Protein AF-A0A832IYQ5-F1 (afdb_monomer_lite)

Radius of gyration: 27.29 Å; chains: 1; bounding box: 58×23×83 Å

Secondary structure (DSSP, 8-state):
-HHHHHHHHHHHHHHHHHHHHHHHHHHHHHHHHHHHHHHHHHHHHHHHHHHHHTTT--HHHHTTHHHHHHHHHHHHHHHHHHHHHHHHHHHHHHHHHHHHHHHHHHHHHHHHHHHHHHHHHHHT-

Foldseek 3Di:
DLVVLVVQLVVLVVQLVVLVVVLVVLVVVLVVLVVVLVVLVVVVVVVVVVCVVVVNDDPCVVVCVVVVVVVVSVVVSVVSVVVSVVSVVVSVVSVVSSVVSVVSNVVSVVVSVVVVVVVVVVVVD

Sequence (125 aa):
MQKKLARLQNLTNMALDVSLMRLKYIQSQEQDLSNRIRQMEEARRDRTKALYETGFADDACRAGADNLWESWLQNRTRELNIRRAELRSLQDEVFEETQKAFSKNQAVEKLAAHTTEQERIRRQR

pLDDT: mean 93.43, std 5.68, range [59.72, 98.25]

Structure (mmCIF, N/CA/C/O backbone):
data_AF-A0A832IYQ5-F1
#
_entry.id   AF-A0A832IYQ5-F1
#
loop_
_atom_site.group_PDB
_atom_site.id
_atom_site.type_symbol
_atom_site.label_atom_id
_atom_site.label_alt_id
_atom_site.label_comp_id
_atom_site.label_asym_id
_atom_site.label_entity_id
_atom_site.label_seq_id
_atom_site.pdbx_PDB_ins_code
_atom_site.Cartn_x
_atom_site.Cartn_y
_atom_site.Cartn_z
_atom_site.occupancy
_atom_site.B_iso_or_equiv
_atom_site.auth_seq_id
_atom_site.auth_comp_id
_atom_site.auth_asym_id
_atom_site.auth_atom_id
_atom_site.pdbx_PDB_model_num
ATOM 1 N N . MET A 1 1 ? -28.837 -1.549 31.739 1.00 71.38 1 MET A N 1
ATOM 2 C CA . MET A 1 1 ? -27.562 -0.911 31.332 1.00 71.38 1 MET A CA 1
ATOM 3 C C . MET A 1 1 ? -26.770 -1.791 30.364 1.00 71.38 1 MET A C 1
ATOM 5 O O . MET A 1 1 ? -26.408 -1.303 29.302 1.00 71.38 1 MET A O 1
ATOM 9 N N . GLN A 1 2 ? -26.621 -3.092 30.645 1.00 79.44 2 GLN A N 1
ATOM 10 C CA . GLN A 1 2 ? -25.933 -4.071 29.782 1.00 79.44 2 GLN A CA 1
ATOM 11 C C . GLN A 1 2 ? -26.305 -4.034 28.295 1.00 79.44 2 GLN A C 1
ATOM 13 O O . GLN A 1 2 ? -25.416 -3.976 27.458 1.00 79.44 2 GLN A O 1
ATOM 18 N N . LYS A 1 3 ? -27.599 -3.982 27.937 1.00 84.94 3 LYS A N 1
ATOM 19 C CA . LYS A 1 3 ? -28.014 -3.915 26.519 1.00 84.94 3 LYS A CA 1
ATOM 20 C C . LYS A 1 3 ? -27.448 -2.694 25.776 1.00 84.94 3 LYS A C 1
ATOM 22 O O . LYS A 1 3 ? -27.170 -2.787 24.587 1.00 84.94 3 LYS A O 1
ATOM 27 N N . LYS A 1 4 ? -27.284 -1.550 26.456 1.00 89.12 4 LYS A N 1
ATOM 28 C CA . LYS A 1 4 ? -26.688 -0.340 25.861 1.00 89.12 4 LYS A CA 1
ATOM 29 C C . LYS A 1 4 ? -25.175 -0.502 25.691 1.00 89.12 4 LYS A C 1
ATOM 31 O O . LYS A 1 4 ? -24.647 -0.116 24.658 1.00 89.12 4 LYS A O 1
ATOM 36 N N . LEU A 1 5 ? -24.511 -1.117 26.669 1.00 89.88 5 LEU A N 1
ATOM 37 C CA . LEU A 1 5 ? -23.069 -1.362 26.646 1.00 89.88 5 LEU A CA 1
ATOM 38 C C . LEU A 1 5 ? -22.672 -2.401 25.588 1.00 89.88 5 LEU A C 1
ATOM 40 O O . LEU A 1 5 ? -21.751 -2.156 24.823 1.00 89.88 5 LEU A O 1
ATOM 44 N N . ALA A 1 6 ? -23.438 -3.488 25.457 1.00 89.75 6 ALA A N 1
ATOM 45 C CA . ALA A 1 6 ? -23.247 -4.486 24.403 1.00 89.75 6 ALA A CA 1
ATOM 46 C C . ALA A 1 6 ? -23.419 -3.886 22.996 1.00 89.75 6 ALA A C 1
ATOM 48 O O . ALA A 1 6 ? -22.634 -4.160 22.094 1.00 89.75 6 ALA A O 1
ATOM 49 N N . ARG A 1 7 ? -24.416 -3.007 22.803 1.00 92.56 7 ARG A N 1
ATOM 50 C CA . ARG A 1 7 ? -24.579 -2.270 21.537 1.00 92.56 7 ARG A CA 1
ATOM 51 C C . ARG A 1 7 ? -23.397 -1.349 21.252 1.00 92.56 7 ARG A C 1
ATOM 53 O O . ARG A 1 7 ? -22.951 -1.289 20.112 1.00 92.56 7 ARG A O 1
ATOM 60 N N . LEU A 1 8 ? -22.903 -0.644 22.270 1.00 93.56 8 LEU A N 1
ATOM 61 C CA . LEU A 1 8 ? -21.748 0.236 22.130 1.00 93.56 8 LEU A CA 1
ATOM 62 C C . LEU A 1 8 ? -20.485 -0.554 21.768 1.00 93.56 8 LEU A C 1
ATOM 64 O O . LEU A 1 8 ? -19.765 -0.136 20.873 1.00 93.56 8 LEU A O 1
ATOM 68 N N . GLN A 1 9 ? -20.271 -1.713 22.393 1.00 93.19 9 GLN A N 1
ATOM 69 C CA . GLN A 1 9 ? -19.149 -2.605 22.097 1.00 93.19 9 GLN A CA 1
ATOM 70 C C . GLN A 1 9 ? -19.203 -3.122 20.657 1.00 93.19 9 GLN A C 1
ATOM 72 O O . GLN A 1 9 ? -18.211 -3.054 19.938 1.00 93.19 9 GLN A O 1
ATOM 77 N N . ASN A 1 10 ? -20.380 -3.552 20.196 1.00 94.50 10 ASN A N 1
ATOM 78 C CA . ASN A 1 10 ? -20.567 -3.963 18.806 1.00 94.50 10 ASN A CA 1
ATOM 79 C C . ASN A 1 10 ? -20.261 -2.818 17.830 1.00 94.50 10 ASN A C 1
ATOM 81 O O . ASN A 1 10 ? -19.593 -3.035 16.824 1.00 94.50 10 ASN A O 1
ATOM 85 N N . LEU A 1 11 ? -20.712 -1.597 18.137 1.00 95.88 11 LEU A N 1
ATOM 86 C CA . LEU A 1 11 ? -20.445 -0.424 17.305 1.00 95.88 11 LEU A CA 1
ATOM 87 C C . LEU A 1 11 ? -18.943 -0.105 17.246 1.00 95.88 11 LEU A C 1
ATOM 89 O O . LEU A 1 11 ? -18.411 0.142 16.167 1.00 95.88 11 LEU A O 1
ATOM 93 N N . THR A 1 12 ? -18.250 -0.115 18.388 1.00 95.44 12 THR A N 1
ATOM 94 C CA . THR A 1 12 ? -16.810 0.167 18.425 1.00 95.44 12 THR A CA 1
ATOM 95 C C . THR A 1 12 ? -15.974 -0.947 17.809 1.00 95.44 12 THR A C 1
ATOM 97 O O . THR A 1 12 ? -14.905 -0.652 17.283 1.00 95.44 12 THR A O 1
ATOM 100 N N . ASN A 1 13 ? -16.431 -2.202 17.855 1.00 96.12 13 ASN A N 1
ATOM 101 C CA . ASN A 1 13 ? -15.799 -3.316 17.142 1.00 96.12 13 ASN A CA 1
ATOM 102 C C . ASN A 1 13 ? -15.910 -3.101 15.632 1.00 96.12 13 ASN A C 1
ATOM 104 O O . ASN A 1 13 ? -14.892 -3.027 14.958 1.00 96.12 13 ASN A O 1
ATOM 108 N N . MET A 1 14 ? -17.125 -2.874 15.118 1.00 96.56 14 MET A N 1
ATOM 109 C CA . MET A 1 14 ? -17.329 -2.628 13.686 1.00 96.56 14 MET A CA 1
ATOM 110 C C . MET A 1 14 ? -16.538 -1.413 13.189 1.00 96.56 14 MET A C 1
ATOM 112 O O . MET A 1 14 ? -15.948 -1.459 12.115 1.00 96.56 14 MET A O 1
ATOM 116 N N . ALA A 1 15 ? -16.497 -0.327 13.966 1.00 95.31 15 ALA A N 1
ATOM 117 C CA . ALA A 1 15 ? -15.729 0.861 13.604 1.00 95.31 15 ALA A CA 1
ATOM 118 C C . ALA A 1 15 ? -14.216 0.583 13.516 1.00 95.31 15 ALA A C 1
ATOM 120 O O . ALA A 1 15 ? -13.545 1.133 12.643 1.00 95.31 15 ALA A O 1
ATOM 121 N N . LEU A 1 16 ? -13.686 -0.262 14.406 1.00 97.00 16 LEU A N 1
ATOM 122 C CA . LEU A 1 16 ? -12.292 -0.702 14.366 1.00 97.00 16 LEU A CA 1
ATOM 123 C C . LEU A 1 16 ? -12.031 -1.644 13.182 1.00 97.00 16 LEU A C 1
ATOM 125 O O . LEU A 1 16 ? -11.043 -1.478 12.476 1.00 97.00 16 LEU A O 1
ATOM 129 N N . ASP A 1 17 ? -12.929 -2.590 12.921 1.00 97.94 17 ASP A N 1
ATOM 130 C CA . ASP A 1 17 ? -12.793 -3.519 11.797 1.00 97.94 17 ASP A CA 1
ATOM 131 C C . ASP A 1 17 ? -12.771 -2.774 10.458 1.00 97.94 17 ASP A C 1
ATOM 133 O O . ASP A 1 17 ? -11.917 -3.032 9.611 1.00 97.94 17 ASP A O 1
ATOM 137 N N . VAL A 1 18 ? -13.664 -1.795 10.281 1.00 97.44 18 VAL A N 1
ATOM 138 C CA . VAL A 1 18 ? -13.727 -0.966 9.070 1.00 97.44 18 VAL A CA 1
ATOM 139 C C . VAL A 1 18 ? -12.439 -0.165 8.868 1.00 97.44 18 VAL A C 1
ATOM 141 O O . VAL A 1 18 ? -11.918 -0.126 7.750 1.00 97.44 18 VAL A O 1
ATOM 144 N N . SER A 1 19 ? -11.893 0.454 9.920 1.00 95.75 19 SER A N 1
ATOM 145 C CA . SER A 1 19 ? -10.651 1.231 9.802 1.00 95.75 19 SER A CA 1
ATOM 146 C C . SER A 1 19 ? -9.442 0.339 9.503 1.00 95.75 19 SER A C 1
ATOM 148 O O . SER A 1 19 ? -8.656 0.655 8.609 1.00 95.75 19 SER A O 1
ATOM 150 N N . LEU A 1 20 ? -9.355 -0.839 10.131 1.00 97.56 20 LEU A N 1
ATOM 151 C CA . LEU A 1 20 ? -8.326 -1.841 9.834 1.00 97.56 20 LEU A CA 1
ATOM 152 C C . LEU A 1 20 ? -8.421 -2.378 8.400 1.00 97.56 20 LEU A C 1
ATOM 154 O O . LEU A 1 20 ? -7.393 -2.555 7.744 1.00 97.56 20 LEU A O 1
ATOM 158 N N . MET A 1 21 ? -9.631 -2.632 7.889 1.00 97.81 21 MET A N 1
ATOM 159 C CA . MET A 1 21 ? -9.833 -3.040 6.494 1.00 97.81 21 MET A CA 1
ATOM 160 C C . MET A 1 21 ? -9.373 -1.951 5.525 1.00 97.81 21 MET A C 1
ATOM 162 O O . MET A 1 21 ? -8.661 -2.248 4.565 1.00 97.81 21 MET A O 1
ATOM 166 N N . ARG A 1 22 ? -9.728 -0.689 5.795 1.00 97.25 22 ARG A N 1
ATOM 167 C CA . ARG A 1 22 ? -9.297 0.460 4.988 1.00 97.25 22 ARG A CA 1
ATOM 168 C C . ARG A 1 22 ? -7.774 0.596 4.981 1.00 97.25 22 ARG A C 1
ATOM 170 O O . ARG A 1 22 ? -7.190 0.760 3.912 1.00 97.25 22 ARG A O 1
ATOM 177 N N . LEU A 1 23 ? -7.132 0.462 6.143 1.00 96.50 23 LEU A N 1
ATOM 178 C CA . LEU A 1 23 ? -5.676 0.517 6.270 1.00 96.50 23 LEU A CA 1
ATOM 179 C C . LEU A 1 23 ? -4.996 -0.591 5.454 1.00 96.50 23 LEU A C 1
ATOM 181 O O . LEU A 1 23 ? -4.099 -0.309 4.661 1.00 96.50 23 LEU A O 1
ATOM 185 N N . LYS A 1 24 ? -5.464 -1.840 5.588 1.00 97.31 24 LYS A N 1
ATOM 186 C CA . LYS A 1 24 ? -4.947 -2.978 4.809 1.00 97.31 24 LYS A CA 1
ATOM 187 C C . LYS A 1 24 ? -5.125 -2.780 3.308 1.00 97.31 24 LYS A C 1
ATOM 189 O O . LYS A 1 24 ? -4.225 -3.103 2.536 1.00 97.31 24 LYS A O 1
ATOM 194 N N . TYR A 1 25 ? -6.271 -2.246 2.891 1.00 97.56 25 TYR A N 1
ATOM 195 C CA . TYR A 1 25 ? -6.523 -1.942 1.489 1.00 97.56 25 TYR A CA 1
ATOM 196 C C . TYR A 1 25 ? -5.499 -0.934 0.952 1.00 97.56 25 TYR A C 1
ATOM 198 O O . TYR A 1 25 ? -4.845 -1.213 -0.049 1.00 97.56 25 TYR A O 1
ATOM 206 N N . ILE A 1 26 ? -5.277 0.183 1.650 1.00 97.31 26 ILE A N 1
ATOM 207 C CA . ILE A 1 26 ? -4.290 1.199 1.244 1.00 97.31 26 ILE A CA 1
ATOM 208 C C . ILE A 1 26 ? -2.875 0.609 1.183 1.00 97.31 26 ILE A C 1
ATOM 210 O O . ILE A 1 26 ? -2.173 0.813 0.195 1.00 97.31 26 ILE A O 1
ATOM 214 N N . GLN A 1 27 ? -2.483 -0.183 2.184 1.00 96.69 27 GLN A N 1
ATOM 215 C CA . GLN A 1 27 ? -1.184 -0.865 2.204 1.00 96.69 27 GLN A CA 1
ATOM 216 C C . GLN A 1 27 ? -1.004 -1.808 1.010 1.00 96.69 27 GLN A C 1
ATOM 218 O O . GLN A 1 27 ? 0.068 -1.840 0.411 1.00 96.69 27 GLN A O 1
ATOM 223 N N . SER A 1 28 ? -2.053 -2.541 0.622 1.00 98.00 28 SER A N 1
ATOM 224 C CA . SER A 1 28 ? -1.998 -3.402 -0.566 1.00 98.00 28 SER A CA 1
ATOM 225 C C . SER A 1 28 ? -1.758 -2.598 -1.849 1.00 98.00 28 SER A C 1
ATOM 227 O O . SER A 1 28 ? -0.932 -2.983 -2.673 1.00 98.00 28 SER A O 1
ATOM 229 N N . GLN A 1 29 ? -2.406 -1.435 -1.985 1.00 98.06 29 GLN A N 1
ATOM 230 C CA . GLN A 1 29 ? -2.230 -0.560 -3.144 1.00 98.06 29 GLN A CA 1
ATOM 231 C C . GLN A 1 29 ? -0.821 0.059 -3.184 1.00 98.06 29 GLN A C 1
ATOM 233 O O . GLN A 1 29 ? -0.223 0.149 -4.256 1.00 98.06 29 GLN A O 1
ATOM 238 N N . GLU A 1 30 ? -0.262 0.457 -2.033 1.00 97.81 30 GLU A N 1
ATOM 239 C CA . GLU A 1 30 ? 1.115 0.975 -1.944 1.00 97.81 30 GLU A CA 1
ATOM 240 C C . GLU A 1 30 ? 2.127 -0.090 -2.370 1.00 97.81 30 GLU A C 1
ATOM 242 O O . GLU A 1 30 ? 3.010 0.187 -3.191 1.00 97.81 30 GLU A O 1
ATOM 247 N N . GLN A 1 31 ? 1.940 -1.323 -1.889 1.00 97.38 31 GLN A N 1
ATOM 248 C CA . GLN A 1 31 ? 2.804 -2.448 -2.218 1.00 97.38 31 GLN A CA 1
ATOM 249 C C . GLN A 1 31 ? 2.747 -2.791 -3.712 1.00 97.38 31 GLN A C 1
ATOM 251 O O . GLN A 1 31 ? 3.788 -3.049 -4.320 1.00 97.38 31 GLN A O 1
ATOM 256 N N . ASP A 1 32 ? 1.566 -2.743 -4.329 1.00 98.00 32 ASP A N 1
ATOM 257 C CA . ASP A 1 32 ? 1.410 -2.956 -5.770 1.00 98.00 32 ASP A CA 1
ATOM 258 C C . ASP A 1 32 ? 2.160 -1.899 -6.593 1.00 98.00 32 ASP A C 1
ATOM 260 O O . ASP A 1 32 ? 2.841 -2.237 -7.567 1.00 98.00 32 ASP A O 1
ATOM 264 N N . LEU A 1 33 ? 2.094 -0.621 -6.202 1.00 97.62 33 LEU A N 1
ATOM 265 C CA . LEU A 1 33 ? 2.869 0.438 -6.860 1.00 97.62 33 LEU A CA 1
ATOM 266 C C . LEU A 1 33 ? 4.375 0.247 -6.658 1.00 97.62 33 LEU A C 1
ATOM 268 O O . LEU A 1 33 ? 5.139 0.392 -7.613 1.00 97.62 33 LEU A O 1
ATOM 272 N N . SER A 1 34 ? 4.795 -0.116 -5.446 1.00 97.50 34 SER A N 1
ATOM 273 C CA . SER A 1 34 ? 6.191 -0.418 -5.116 1.00 97.50 34 SER A CA 1
ATOM 274 C C . SER A 1 34 ? 6.740 -1.552 -5.992 1.00 97.50 34 SER A C 1
ATOM 276 O O . SER A 1 34 ? 7.812 -1.427 -6.586 1.00 97.50 34 SER A O 1
ATOM 278 N N . ASN A 1 35 ? 5.961 -2.623 -6.170 1.00 98.00 35 ASN A N 1
ATOM 279 C CA . ASN A 1 35 ? 6.318 -3.745 -7.036 1.00 98.00 35 ASN A CA 1
ATOM 280 C C . ASN A 1 35 ? 6.464 -3.315 -8.504 1.00 98.00 35 ASN A C 1
ATOM 282 O O . ASN A 1 35 ? 7.421 -3.717 -9.163 1.00 98.00 35 ASN A O 1
ATOM 286 N N . ARG A 1 36 ? 5.556 -2.473 -9.014 1.00 97.69 36 ARG A N 1
ATOM 287 C CA . ARG A 1 36 ? 5.625 -1.955 -10.393 1.00 97.69 36 ARG A CA 1
ATOM 288 C C . ARG A 1 36 ? 6.848 -1.070 -10.625 1.00 97.69 36 ARG A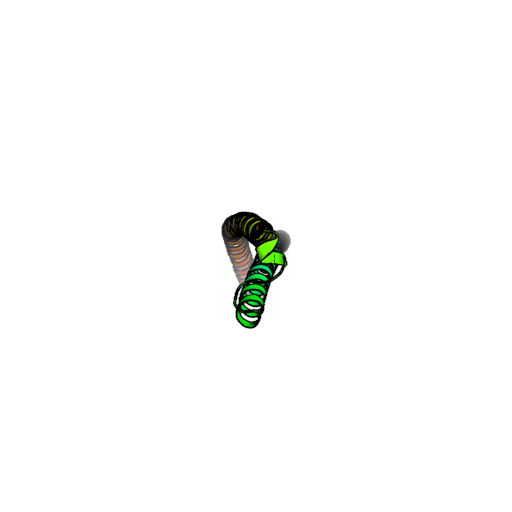 C 1
ATOM 290 O O . ARG A 1 36 ? 7.481 -1.186 -11.669 1.00 97.69 36 ARG A O 1
ATOM 297 N N . ILE A 1 37 ? 7.193 -0.212 -9.663 1.00 97.38 37 ILE A N 1
ATOM 298 C CA 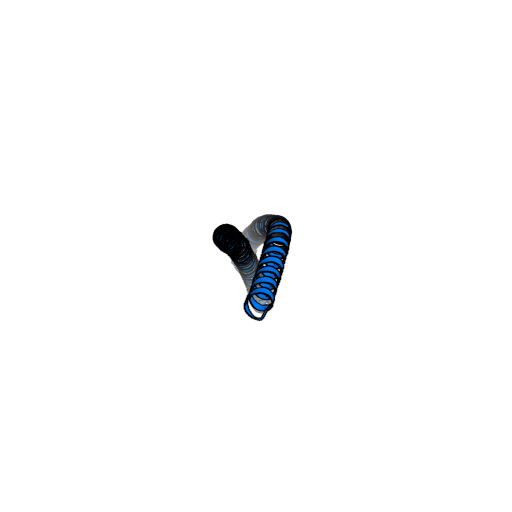. ILE A 1 37 ? 8.414 0.606 -9.723 1.00 97.38 37 ILE A CA 1
ATOM 299 C C . ILE A 1 37 ? 9.643 -0.306 -9.776 1.00 97.38 37 ILE A C 1
ATOM 301 O O . ILE A 1 37 ? 10.489 -0.143 -10.652 1.00 97.38 37 ILE A O 1
ATOM 305 N N . ARG A 1 38 ? 9.701 -1.322 -8.907 1.00 97.44 38 ARG A N 1
ATOM 306 C CA . ARG A 1 38 ? 10.810 -2.282 -8.892 1.00 97.44 38 ARG A CA 1
ATOM 307 C C . ARG A 1 38 ? 10.961 -3.012 -10.229 1.00 97.44 38 ARG A C 1
ATOM 309 O O . ARG A 1 38 ? 12.073 -3.114 -10.731 1.00 97.44 38 ARG A O 1
ATOM 316 N N . GLN A 1 39 ? 9.858 -3.458 -10.833 1.00 96.94 39 GLN A N 1
ATOM 317 C CA . GLN A 1 39 ? 9.869 -4.098 -12.156 1.00 96.94 39 GLN A CA 1
ATOM 318 C C . GLN A 1 39 ? 10.418 -3.170 -13.251 1.00 96.94 39 GLN A C 1
ATOM 320 O O . GLN A 1 39 ? 11.145 -3.617 -14.134 1.00 96.94 39 GLN A O 1
ATOM 325 N N . MET A 1 40 ? 10.109 -1.871 -13.195 1.00 95.88 40 MET A N 1
ATOM 326 C CA . MET A 1 40 ? 10.657 -0.886 -14.136 1.00 95.88 40 MET A CA 1
ATOM 327 C C . MET A 1 40 ? 12.167 -0.696 -13.950 1.00 95.88 40 MET A C 1
ATOM 329 O O . MET A 1 40 ? 12.910 -0.634 -14.928 1.00 95.88 40 MET A O 1
ATOM 333 N N . GLU A 1 41 ? 12.641 -0.654 -12.706 1.00 96.06 41 GLU A N 1
ATOM 334 C CA . GLU A 1 41 ? 14.073 -0.588 -12.398 1.00 96.06 41 GLU A CA 1
ATOM 335 C C . GLU A 1 41 ? 14.825 -1.869 -12.780 1.00 96.06 41 GLU A C 1
ATOM 337 O O . GLU A 1 41 ? 15.998 -1.810 -13.148 1.00 96.06 41 GLU A O 1
ATOM 342 N N . GLU A 1 42 ? 14.181 -3.030 -12.665 1.00 97.06 42 GLU A N 1
ATOM 343 C CA . GLU A 1 42 ? 14.703 -4.315 -13.142 1.00 97.06 42 GLU A 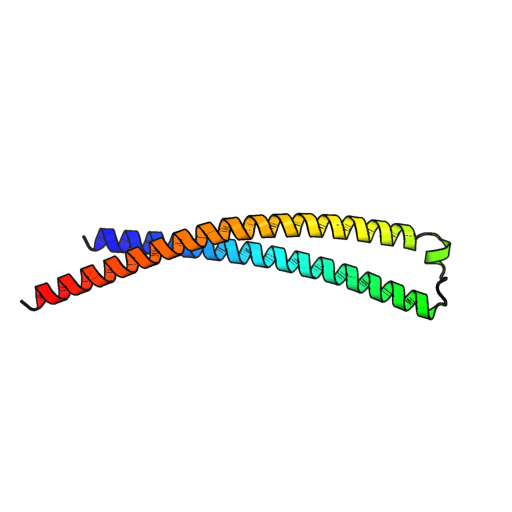CA 1
ATOM 344 C C . GLU A 1 42 ? 14.835 -4.298 -14.669 1.00 97.06 42 GLU A C 1
ATOM 346 O O . GLU A 1 42 ? 15.938 -4.493 -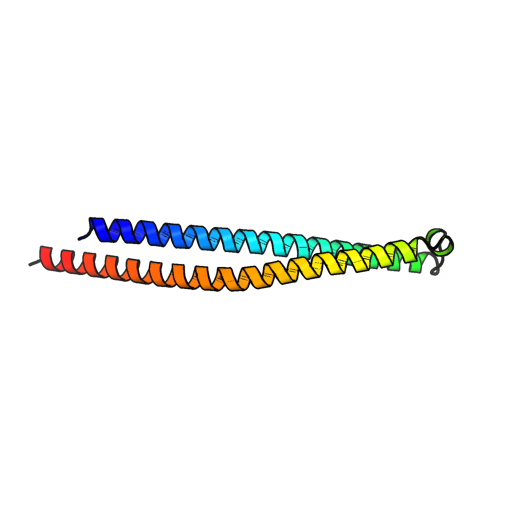15.171 1.00 97.06 42 GLU A O 1
ATOM 351 N N . ALA A 1 43 ? 13.786 -3.906 -15.400 1.00 95.19 43 ALA A N 1
ATOM 352 C CA . ALA A 1 43 ? 13.841 -3.771 -16.858 1.00 95.19 43 ALA A CA 1
ATOM 353 C C . ALA A 1 43 ? 14.956 -2.813 -17.321 1.00 95.19 43 ALA A C 1
ATOM 355 O O . ALA A 1 43 ? 15.655 -3.082 -18.299 1.00 95.19 43 ALA A O 1
ATOM 356 N N . ARG A 1 44 ? 15.180 -1.714 -16.587 1.00 95.50 44 ARG A N 1
ATOM 357 C CA . ARG A 1 44 ? 16.298 -0.786 -16.829 1.00 95.50 44 ARG A CA 1
ATOM 358 C C . ARG A 1 44 ? 17.665 -1.442 -16.664 1.00 95.50 44 ARG A C 1
ATOM 360 O O . ARG A 1 44 ? 18.566 -1.228 -17.481 1.00 95.50 44 ARG A O 1
ATOM 367 N N . ARG A 1 45 ? 17.832 -2.220 -15.595 1.00 95.69 45 ARG A N 1
ATOM 368 C CA . ARG A 1 45 ? 19.074 -2.945 -15.304 1.00 95.69 45 ARG A CA 1
ATOM 369 C C . ARG A 1 45 ? 19.337 -4.017 -16.354 1.00 95.69 45 ARG A C 1
ATOM 371 O O . ARG A 1 45 ? 20.453 -4.088 -16.862 1.00 95.69 45 ARG A O 1
ATOM 378 N N . ASP A 1 46 ? 18.309 -4.766 -16.733 1.00 95.44 46 ASP A N 1
ATOM 379 C CA . ASP A 1 46 ? 18.395 -5.795 -17.768 1.00 95.44 46 ASP A CA 1
ATOM 380 C C . ASP A 1 46 ? 18.779 -5.189 -19.118 1.00 95.44 46 ASP A C 1
ATOM 382 O O . ASP A 1 46 ? 19.679 -5.695 -19.790 1.00 95.44 46 ASP A O 1
ATOM 386 N N . ARG A 1 47 ? 18.187 -4.042 -19.481 1.00 93.81 47 ARG A N 1
ATOM 387 C CA . ARG A 1 47 ? 18.566 -3.325 -20.702 1.00 93.81 47 ARG A CA 1
ATOM 388 C C . ARG A 1 47 ? 20.019 -2.863 -20.673 1.00 93.81 47 ARG A C 1
ATOM 390 O O . ARG A 1 47 ? 20.746 -3.082 -21.637 1.00 93.81 47 ARG A O 1
ATOM 397 N N . THR A 1 48 ? 20.455 -2.267 -19.565 1.00 92.56 48 THR A N 1
ATOM 398 C CA . THR A 1 48 ? 21.853 -1.837 -19.385 1.00 92.56 48 THR A CA 1
ATOM 399 C C . THR A 1 48 ? 22.823 -3.008 -19.540 1.00 92.56 48 THR A C 1
ATOM 401 O O . THR A 1 48 ? 23.862 -2.875 -20.186 1.00 92.56 48 THR A O 1
ATOM 404 N N . LYS A 1 49 ? 22.478 -4.171 -18.977 1.00 94.44 49 LYS A N 1
ATOM 405 C CA . LYS A 1 49 ? 23.285 -5.386 -19.094 1.00 94.44 49 LYS A CA 1
ATOM 406 C C . LYS A 1 49 ? 23.354 -5.884 -20.5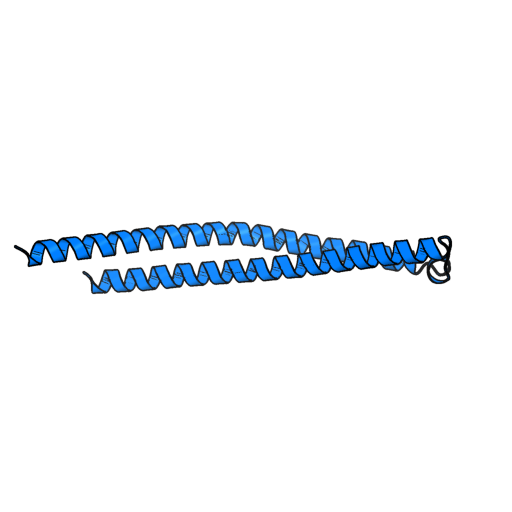41 1.00 94.44 49 LYS A C 1
ATOM 408 O O . LYS A 1 49 ? 24.448 -6.154 -21.024 1.00 94.44 49 LYS A O 1
ATOM 413 N N . ALA A 1 50 ? 22.220 -5.941 -21.238 1.00 92.44 50 ALA A N 1
ATOM 414 C CA . ALA A 1 50 ? 22.179 -6.340 -22.644 1.00 92.44 50 ALA A CA 1
ATOM 415 C C . ALA A 1 50 ? 23.034 -5.413 -23.526 1.00 92.44 50 ALA A C 1
ATOM 417 O O . ALA A 1 50 ? 23.780 -5.883 -24.380 1.00 92.44 50 ALA A O 1
ATOM 418 N N . LEU A 1 51 ? 22.996 -4.100 -23.273 1.00 91.25 51 LEU A N 1
ATOM 419 C CA . LEU A 1 51 ? 23.840 -3.139 -23.983 1.00 91.25 51 LEU A CA 1
ATOM 420 C C . LEU A 1 51 ? 25.329 -3.352 -23.725 1.00 91.25 51 LEU A C 1
ATOM 422 O O . LEU A 1 51 ? 26.131 -3.224 -24.647 1.00 91.25 51 LEU A O 1
ATOM 426 N N . TYR A 1 52 ? 25.711 -3.679 -22.490 1.00 91.69 52 TYR A N 1
ATOM 427 C CA . TYR A 1 52 ? 27.101 -3.987 -22.156 1.00 91.69 52 TYR A CA 1
ATOM 428 C C . TYR A 1 52 ? 27.625 -5.172 -22.982 1.00 91.69 52 TYR A C 1
ATOM 430 O O . TYR A 1 52 ? 28.723 -5.109 -23.532 1.00 91.69 52 TYR A O 1
ATOM 438 N N . GLU A 1 53 ? 26.812 -6.221 -23.129 1.00 91.00 53 GLU A N 1
ATOM 439 C CA . GLU A 1 53 ? 27.142 -7.421 -23.909 1.00 91.00 53 GLU A CA 1
ATOM 440 C C . GLU A 1 53 ? 27.307 -7.124 -25.412 1.00 91.00 53 GLU A C 1
ATOM 442 O O . GLU A 1 53 ? 28.109 -7.774 -26.082 1.00 91.00 53 GLU A O 1
ATOM 447 N N . THR A 1 54 ? 26.625 -6.102 -25.939 1.00 89.19 54 THR A N 1
ATOM 448 C CA . THR A 1 54 ? 26.728 -5.666 -27.344 1.00 89.19 54 THR A CA 1
ATOM 449 C C . THR A 1 54 ? 27.729 -4.525 -27.573 1.00 89.19 54 THR A C 1
ATOM 451 O O . THR A 1 54 ? 27.720 -3.908 -28.636 1.00 89.19 54 THR A O 1
ATOM 454 N N . GLY A 1 55 ? 28.569 -4.179 -26.591 1.00 88.44 55 GLY A N 1
ATOM 455 C CA . GLY A 1 55 ? 29.531 -3.075 -26.724 1.00 88.44 55 GLY A CA 1
ATOM 456 C C . GLY A 1 55 ? 28.886 -1.683 -26.767 1.00 88.44 55 GLY A C 1
ATOM 457 O O . GLY A 1 55 ? 29.401 -0.783 -27.426 1.00 88.44 55 GLY A O 1
ATOM 458 N N . PHE A 1 56 ? 27.761 -1.506 -26.069 1.00 82.38 56 PHE A N 1
ATOM 459 C CA . PHE A 1 56 ? 27.000 -0.259 -25.903 1.00 82.38 56 PHE A CA 1
ATOM 460 C C . PHE A 1 56 ? 26.368 0.334 -27.170 1.00 82.38 56 PHE A C 1
ATOM 462 O O . PHE A 1 56 ? 25.930 1.484 -27.153 1.00 82.38 56 PHE A O 1
ATOM 469 N N . ALA A 1 57 ? 26.296 -0.421 -28.266 1.00 82.81 57 ALA A N 1
ATOM 470 C CA . ALA A 1 57 ? 25.695 0.064 -29.502 1.00 82.81 57 ALA A CA 1
ATOM 471 C C . ALA A 1 57 ? 24.986 -1.058 -30.265 1.00 82.81 57 ALA A C 1
ATOM 473 O O . ALA A 1 57 ? 25.601 -1.758 -31.069 1.00 82.81 57 ALA A O 1
ATOM 474 N N . ASP A 1 58 ? 23.676 -1.174 -30.056 1.00 88.88 58 ASP A N 1
ATOM 475 C CA . ASP A 1 58 ? 22.795 -2.001 -30.878 1.00 88.88 58 ASP A CA 1
ATOM 476 C C . ASP A 1 58 ? 21.910 -1.150 -31.809 1.00 88.88 58 ASP A C 1
ATOM 478 O O . ASP A 1 58 ? 21.986 0.085 -31.842 1.00 88.88 58 ASP A O 1
ATOM 482 N N . ASP A 1 59 ? 21.079 -1.817 -32.607 1.00 87.31 59 ASP A N 1
ATOM 483 C CA . ASP A 1 59 ? 20.220 -1.149 -33.585 1.00 87.31 59 ASP A CA 1
ATOM 484 C C . ASP A 1 59 ? 19.159 -0.253 -32.928 1.00 87.31 59 ASP A C 1
ATOM 486 O O . ASP A 1 59 ? 18.796 0.780 -33.493 1.00 87.31 59 ASP A O 1
ATOM 490 N N . ALA A 1 60 ? 18.713 -0.576 -31.710 1.00 85.75 60 ALA A N 1
ATOM 491 C CA . ALA A 1 60 ? 17.767 0.249 -30.962 1.00 85.75 60 ALA A CA 1
ATOM 492 C C . ALA A 1 60 ? 18.412 1.555 -30.464 1.00 85.75 60 ALA A C 1
ATOM 494 O O . ALA A 1 60 ? 17.791 2.620 -30.561 1.00 85.75 60 ALA A O 1
ATOM 495 N N . CYS A 1 61 ? 19.676 1.514 -30.022 1.00 87.00 61 CYS A N 1
ATOM 496 C CA . CYS A 1 61 ? 20.454 2.720 -29.730 1.00 87.00 61 CYS A CA 1
ATOM 497 C C . CYS A 1 61 ? 20.638 3.589 -30.977 1.00 87.00 61 CYS A C 1
ATOM 499 O O . CYS A 1 61 ? 20.421 4.800 -30.922 1.00 87.00 61 CYS A O 1
ATOM 501 N N . ARG A 1 62 ? 20.998 2.982 -32.116 1.00 86.00 62 ARG A N 1
ATOM 502 C CA . ARG A 1 62 ? 21.205 3.708 -33.384 1.00 86.00 62 ARG A CA 1
ATOM 503 C C . ARG A 1 62 ? 19.920 4.338 -33.913 1.00 86.00 62 ARG A C 1
ATOM 505 O O . ARG A 1 62 ? 19.964 5.432 -34.467 1.00 86.00 62 ARG A O 1
ATOM 512 N N . ALA A 1 63 ? 18.783 3.679 -33.703 1.00 90.38 63 ALA A N 1
ATOM 513 C CA . ALA A 1 63 ? 17.465 4.193 -34.057 1.00 90.38 63 ALA A CA 1
ATOM 514 C C . ALA A 1 63 ? 16.928 5.253 -33.071 1.00 90.38 63 ALA A C 1
ATOM 516 O O . ALA A 1 63 ? 15.853 5.804 -33.299 1.00 90.38 63 ALA A O 1
ATOM 517 N N . GLY A 1 64 ? 17.630 5.531 -31.963 1.00 90.44 64 GLY A N 1
ATOM 518 C CA . GLY A 1 64 ? 17.180 6.461 -30.920 1.00 90.44 64 GLY A CA 1
ATOM 519 C C . GLY A 1 64 ? 16.019 5.942 -30.059 1.00 90.44 64 GLY A C 1
ATOM 520 O O . GLY A 1 64 ? 15.502 6.683 -29.220 1.00 90.44 64 GLY A O 1
ATOM 521 N N . ALA A 1 65 ? 15.621 4.678 -30.231 1.00 91.50 65 ALA A N 1
ATOM 522 C CA . ALA A 1 65 ? 14.514 4.060 -29.505 1.00 91.50 65 ALA A CA 1
ATOM 523 C C . ALA A 1 65 ? 14.796 3.964 -27.997 1.00 91.50 65 ALA A C 1
ATOM 525 O O . ALA A 1 65 ? 13.894 4.186 -27.190 1.00 91.50 65 ALA A O 1
ATOM 526 N N . ASP A 1 66 ? 16.052 3.728 -27.612 1.00 91.75 66 ASP A N 1
ATOM 527 C CA . ASP A 1 66 ? 16.464 3.657 -26.205 1.00 91.75 66 ASP A CA 1
ATOM 528 C C . ASP A 1 66 ? 16.252 4.971 -25.452 1.00 91.75 66 ASP A C 1
ATOM 530 O O . ASP A 1 66 ? 15.791 4.962 -24.313 1.00 91.75 66 ASP A O 1
ATOM 534 N N . ASN A 1 67 ? 16.509 6.112 -26.097 1.00 90.56 67 ASN A N 1
ATOM 535 C CA . ASN A 1 67 ? 16.290 7.420 -25.478 1.00 90.56 67 ASN A CA 1
ATOM 536 C C . ASN A 1 67 ? 14.799 7.673 -25.221 1.00 90.56 67 ASN A C 1
ATOM 538 O O . ASN A 1 67 ? 14.422 8.193 -24.168 1.00 90.56 67 ASN A O 1
ATOM 542 N N . LEU A 1 68 ? 13.942 7.286 -26.172 1.00 95.00 68 LEU A N 1
ATOM 543 C CA . LEU A 1 68 ? 12.489 7.390 -26.023 1.00 95.00 68 LEU A CA 1
ATOM 544 C C . LEU A 1 68 ? 11.977 6.456 -24.923 1.00 95.00 68 LEU A C 1
ATOM 546 O O . LEU A 1 68 ? 11.157 6.866 -24.100 1.00 95.00 68 LEU A O 1
ATOM 550 N N . TRP A 1 69 ? 12.485 5.225 -24.883 1.00 94.88 69 TRP A N 1
ATOM 551 C CA . TRP A 1 69 ? 12.134 4.244 -23.864 1.00 94.88 69 TRP A CA 1
ATOM 552 C C . TRP A 1 69 ? 12.563 4.684 -22.460 1.00 94.88 69 TRP A C 1
ATOM 554 O O . TRP A 1 69 ? 11.750 4.645 -21.539 1.00 94.88 69 TRP A O 1
ATOM 564 N N . GLU A 1 70 ? 13.790 5.180 -22.291 1.00 93.81 70 GLU A N 1
ATOM 565 C CA . GLU A 1 70 ? 14.289 5.693 -21.011 1.00 93.81 70 GLU A CA 1
ATOM 566 C C . GLU A 1 70 ? 13.480 6.917 -20.548 1.00 93.81 70 GLU A C 1
ATOM 568 O O . GLU A 1 70 ? 13.089 6.997 -19.383 1.00 93.81 70 GLU A O 1
ATOM 573 N N . SER A 1 71 ? 13.146 7.842 -21.456 1.00 95.75 71 SER A N 1
ATOM 574 C CA . SER A 1 71 ? 12.282 8.987 -21.135 1.00 95.75 71 SER A CA 1
ATOM 575 C C . SER A 1 71 ? 10.884 8.544 -20.687 1.00 95.75 71 SER A C 1
ATOM 577 O O . SER A 1 71 ? 10.363 9.025 -19.674 1.00 95.75 71 SER A O 1
ATOM 579 N N . TRP A 1 72 ? 10.287 7.583 -21.397 1.00 96.94 72 TRP A N 1
ATOM 580 C CA . TRP A 1 72 ? 9.014 6.979 -21.010 1.00 96.94 72 TRP A CA 1
ATOM 581 C C . TRP A 1 72 ? 9.099 6.324 -19.627 1.00 96.94 72 TRP A C 1
ATOM 583 O O . TRP A 1 72 ? 8.240 6.572 -18.777 1.00 96.94 72 TRP A O 1
ATOM 593 N N . LEU A 1 73 ? 10.156 5.551 -19.369 1.00 96.75 73 LEU A N 1
ATOM 594 C CA . LEU A 1 73 ? 10.367 4.847 -18.108 1.00 96.75 73 LEU A CA 1
ATOM 595 C C . LEU A 1 73 ? 10.491 5.828 -16.936 1.00 96.75 73 LEU A C 1
ATOM 597 O O . LEU A 1 73 ? 9.868 5.630 -15.890 1.00 96.75 73 LEU A O 1
ATOM 601 N N . GLN A 1 74 ? 11.241 6.917 -17.116 1.00 95.75 74 GLN A N 1
ATOM 602 C CA . GLN A 1 74 ? 11.394 7.972 -16.114 1.00 95.75 74 GLN A CA 1
ATOM 603 C C . GLN A 1 74 ? 10.070 8.673 -15.812 1.00 95.75 74 GLN A C 1
ATOM 605 O O . GLN A 1 74 ? 9.710 8.834 -14.644 1.00 95.75 74 GLN A O 1
ATOM 610 N N . ASN A 1 75 ? 9.323 9.065 -16.847 1.00 97.50 75 ASN A N 1
ATOM 611 C CA . ASN A 1 75 ? 8.021 9.706 -16.673 1.00 97.50 75 ASN A CA 1
ATOM 612 C C . ASN A 1 75 ? 7.046 8.775 -15.953 1.00 97.50 75 ASN A C 1
ATOM 614 O O . ASN A 1 75 ? 6.401 9.179 -14.985 1.00 97.50 75 ASN A O 1
ATOM 618 N N . ARG A 1 76 ? 7.011 7.502 -16.350 1.00 97.75 76 ARG A N 1
ATOM 619 C CA . ARG A 1 76 ? 6.130 6.520 -15.731 1.00 97.75 76 ARG A CA 1
ATOM 620 C C . ARG A 1 76 ? 6.503 6.230 -14.280 1.00 97.75 76 ARG A C 1
ATOM 622 O O . ARG A 1 76 ? 5.628 6.168 -13.420 1.00 97.75 76 ARG A O 1
ATOM 629 N N . THR A 1 77 ? 7.793 6.106 -13.986 1.00 96.88 77 THR A N 1
ATOM 630 C CA . THR A 1 77 ? 8.295 5.914 -12.619 1.00 96.88 77 THR A CA 1
ATOM 631 C C . THR A 1 77 ? 7.966 7.121 -11.742 1.00 96.88 77 THR A C 1
ATOM 633 O O . THR A 1 77 ? 7.568 6.959 -10.589 1.00 96.88 77 THR A O 1
ATOM 636 N N . ARG A 1 78 ? 8.061 8.342 -12.285 1.00 97.44 78 ARG A N 1
ATOM 637 C CA . ARG A 1 78 ? 7.652 9.569 -11.589 1.00 97.44 78 ARG A CA 1
ATOM 638 C C . ARG A 1 78 ? 6.163 9.545 -11.239 1.00 97.44 78 ARG A C 1
ATOM 640 O O . ARG A 1 78 ? 5.822 9.775 -10.084 1.00 97.44 78 ARG A O 1
ATOM 647 N N . GLU A 1 79 ? 5.293 9.220 -12.195 1.00 97.94 79 GLU A N 1
ATOM 648 C CA . GLU A 1 79 ? 3.846 9.097 -11.956 1.00 97.94 79 GLU A CA 1
ATOM 649 C C . GLU A 1 79 ? 3.521 8.076 -10.858 1.00 97.94 79 GLU A C 1
ATOM 651 O O . GLU A 1 79 ? 2.701 8.343 -9.979 1.00 97.94 79 GLU A O 1
ATOM 656 N N . LEU A 1 80 ? 4.168 6.907 -10.890 1.00 97.62 80 LEU A N 1
ATOM 657 C CA . LEU A 1 80 ? 3.966 5.866 -9.880 1.00 97.62 80 LEU A CA 1
ATOM 658 C C . LEU A 1 80 ? 4.445 6.316 -8.496 1.00 97.62 80 LEU A C 1
ATOM 660 O O . LEU A 1 80 ? 3.758 6.063 -7.510 1.00 97.62 80 LEU A O 1
ATOM 664 N N . ASN A 1 81 ? 5.582 7.011 -8.417 1.00 97.50 81 ASN A N 1
ATOM 665 C CA . ASN A 1 81 ? 6.098 7.546 -7.157 1.00 97.50 81 ASN A CA 1
ATOM 666 C C . ASN A 1 81 ? 5.189 8.623 -6.559 1.00 97.50 81 ASN A C 1
ATOM 668 O O . ASN A 1 81 ? 4.980 8.616 -5.349 1.00 97.50 81 ASN A O 1
ATOM 672 N N . ILE A 1 82 ? 4.613 9.501 -7.385 1.00 98.25 82 ILE A N 1
ATOM 673 C CA . ILE A 1 82 ? 3.634 10.499 -6.927 1.00 98.25 82 ILE A CA 1
ATOM 674 C C . ILE A 1 82 ? 2.424 9.795 -6.309 1.00 98.25 82 ILE A C 1
ATOM 676 O O . ILE A 1 82 ? 2.105 10.033 -5.148 1.00 98.25 82 ILE A O 1
ATOM 680 N N . ARG A 1 83 ? 1.821 8.841 -7.028 1.00 97.81 83 ARG A N 1
ATOM 681 C CA . ARG A 1 83 ? 0.671 8.071 -6.517 1.00 97.81 83 ARG A CA 1
ATOM 682 C C . ARG A 1 83 ? 0.998 7.300 -5.242 1.00 97.81 83 ARG A C 1
ATOM 684 O O . ARG A 1 83 ? 0.176 7.179 -4.341 1.00 97.81 83 ARG A O 1
ATOM 691 N N . ARG A 1 84 ? 2.215 6.766 -5.149 1.00 97.62 84 ARG A N 1
ATOM 692 C CA . ARG A 1 84 ? 2.693 6.072 -3.952 1.00 97.62 84 ARG A CA 1
ATOM 693 C C . ARG A 1 84 ? 2.838 7.029 -2.766 1.00 97.62 84 ARG A C 1
ATOM 695 O O . ARG A 1 84 ? 2.491 6.653 -1.651 1.00 97.62 84 ARG A O 1
ATOM 702 N N . ALA A 1 85 ? 3.324 8.248 -2.992 1.00 97.44 85 ALA A N 1
ATOM 703 C CA . ALA A 1 85 ? 3.394 9.279 -1.960 1.00 97.44 85 ALA A CA 1
ATOM 704 C C . ALA A 1 85 ? 1.993 9.702 -1.484 1.00 97.44 85 ALA A C 1
ATOM 706 O O . ALA A 1 85 ? 1.772 9.810 -0.281 1.00 97.44 85 ALA A O 1
ATOM 707 N N . GLU A 1 86 ? 1.033 9.845 -2.402 1.00 97.94 86 GLU A N 1
ATOM 708 C CA . GLU A 1 86 ? -0.376 10.105 -2.073 1.00 97.94 86 GLU A CA 1
ATOM 709 C C . GLU A 1 86 ? -0.969 8.990 -1.197 1.00 97.94 86 GLU A C 1
ATOM 711 O O . GLU A 1 86 ? -1.580 9.270 -0.166 1.00 97.94 86 GLU A O 1
ATOM 716 N N . LEU A 1 87 ? -0.735 7.717 -1.547 1.00 97.44 87 LEU A N 1
ATOM 717 C CA . LEU A 1 87 ? -1.192 6.582 -0.736 1.00 97.44 87 LEU A CA 1
ATOM 718 C C . LEU A 1 87 ? -0.555 6.550 0.654 1.00 97.44 87 LEU A C 1
ATOM 720 O O . LEU A 1 87 ? -1.230 6.177 1.608 1.00 97.44 87 LEU A O 1
ATOM 724 N N . ARG A 1 88 ? 0.714 6.949 0.789 1.00 96.31 88 ARG A N 1
ATOM 725 C CA . ARG A 1 88 ? 1.376 7.053 2.099 1.00 96.31 88 ARG A CA 1
ATOM 726 C C . ARG A 1 88 ? 0.767 8.149 2.962 1.00 96.31 88 ARG A C 1
ATOM 728 O O . ARG A 1 88 ? 0.474 7.891 4.120 1.00 96.31 88 ARG A O 1
ATOM 735 N N . SER A 1 89 ? 0.493 9.318 2.384 1.00 97.25 89 SER A N 1
ATOM 736 C CA . SER A 1 89 ? -0.222 10.387 3.091 1.00 97.25 89 SER A CA 1
ATOM 737 C C . SER A 1 89 ? -1.585 9.899 3.588 1.00 97.25 89 SER A C 1
ATOM 739 O O . SER A 1 89 ? -1.931 10.077 4.751 1.00 97.25 89 SER A O 1
ATOM 741 N N . LEU A 1 90 ? -2.338 9.203 2.730 1.00 96.75 90 LEU A N 1
ATOM 742 C CA . LEU A 1 90 ? -3.630 8.630 3.106 1.00 96.75 90 LEU A CA 1
ATOM 743 C C . LEU A 1 90 ? -3.494 7.525 4.169 1.00 96.75 90 LEU A C 1
ATOM 745 O O . LEU A 1 90 ? -4.368 7.367 5.022 1.00 96.75 90 LEU A O 1
ATOM 749 N N . GLN A 1 91 ? -2.417 6.741 4.120 1.00 96.12 91 GLN A N 1
ATOM 750 C CA . GLN A 1 91 ? -2.124 5.722 5.122 1.00 96.12 91 GLN A CA 1
ATOM 751 C C . GLN A 1 91 ? -1.927 6.350 6.503 1.00 96.12 91 GLN A C 1
ATOM 753 O O . GLN A 1 91 ? -2.473 5.820 7.469 1.00 96.12 91 GLN A O 1
ATOM 758 N N . ASP A 1 92 ? -1.198 7.462 6.592 1.00 96.06 92 ASP A N 1
ATOM 759 C CA . ASP A 1 92 ? -0.962 8.174 7.851 1.00 96.06 92 ASP A CA 1
ATOM 760 C C . ASP A 1 92 ? -2.281 8.705 8.441 1.00 96.06 92 ASP A C 1
ATOM 762 O O . ASP A 1 92 ? -2.574 8.481 9.617 1.00 96.06 92 ASP A O 1
ATOM 766 N N . GLU A 1 93 ? -3.147 9.293 7.609 1.00 95.50 93 GLU A N 1
ATOM 767 C CA . GLU A 1 93 ? -4.484 9.746 8.023 1.00 95.50 93 GLU A CA 1
ATOM 768 C C . GLU A 1 93 ? -5.347 8.594 8.566 1.00 95.50 93 GLU A C 1
ATOM 770 O O . GLU A 1 93 ? -5.920 8.670 9.659 1.00 95.50 93 GLU A O 1
ATOM 775 N N . VAL A 1 94 ? -5.422 7.483 7.827 1.00 95.81 94 VAL A N 1
ATOM 776 C CA . VAL A 1 94 ? -6.213 6.311 8.233 1.00 95.81 94 VAL A CA 1
ATOM 777 C C . VAL A 1 94 ? -5.609 5.627 9.457 1.00 95.81 94 VAL A C 1
ATOM 779 O O . VAL A 1 94 ? -6.340 5.052 10.269 1.00 95.81 94 VAL A O 1
ATOM 782 N N . PHE A 1 95 ? -4.292 5.695 9.639 1.00 96.44 95 PHE A N 1
ATOM 783 C CA . PHE A 1 95 ? -3.636 5.183 10.834 1.00 96.44 95 PHE A CA 1
ATOM 784 C C . PHE A 1 95 ? -4.094 5.942 12.084 1.00 96.44 95 PHE A C 1
ATOM 786 O O . PHE A 1 95 ? -4.478 5.309 13.072 1.00 96.44 95 PHE A O 1
ATOM 793 N N . GLU A 1 96 ? -4.168 7.274 12.033 1.00 96.25 96 GLU A N 1
ATOM 794 C CA . GLU A 1 96 ? -4.710 8.069 13.139 1.00 96.25 96 GLU A CA 1
ATOM 795 C C . GLU A 1 96 ? -6.183 7.742 13.435 1.00 96.25 96 GLU A C 1
ATOM 797 O O . GLU A 1 96 ? -6.587 7.629 14.599 1.00 96.25 96 GLU A O 1
ATOM 802 N N . GLU A 1 97 ? -7.010 7.577 12.396 1.00 94.88 97 GLU A N 1
ATOM 803 C CA . GLU A 1 97 ? -8.409 7.150 12.540 1.00 94.88 97 GLU A CA 1
ATOM 804 C C . GLU A 1 97 ? -8.508 5.777 13.219 1.00 94.88 97 GLU A C 1
ATOM 806 O O . GLU A 1 97 ? -9.300 5.583 14.148 1.00 94.88 97 GLU A O 1
ATOM 811 N N . THR A 1 98 ? -7.666 4.837 12.787 1.00 96.38 98 THR A N 1
ATOM 812 C CA . THR A 1 98 ? -7.588 3.476 13.326 1.00 96.38 98 THR A CA 1
ATOM 813 C C . THR A 1 98 ? -7.178 3.501 14.793 1.00 96.38 98 THR A C 1
ATOM 815 O O . THR A 1 98 ? -7.811 2.844 15.619 1.00 96.38 98 THR A O 1
ATOM 818 N N . GLN A 1 99 ? -6.185 4.317 15.153 1.00 97.38 99 GLN A N 1
ATOM 819 C CA . GLN A 1 99 ? -5.748 4.482 16.536 1.00 97.38 99 GLN A CA 1
ATOM 820 C C . GLN A 1 99 ? -6.881 5.022 17.419 1.00 97.38 99 GLN A C 1
ATOM 822 O O . GLN A 1 99 ? -7.134 4.487 18.500 1.00 97.38 99 GLN A O 1
ATOM 827 N N . LYS A 1 100 ? -7.626 6.030 16.947 1.00 96.12 100 LYS A N 1
ATOM 828 C CA . LYS A 1 100 ? -8.792 6.576 17.667 1.00 96.12 100 LYS A CA 1
ATOM 829 C C . LYS A 1 100 ? -9.891 5.523 17.840 1.00 96.12 100 LYS A C 1
ATOM 831 O O . LYS A 1 100 ? -10.468 5.420 18.925 1.00 96.12 100 LYS A O 1
ATOM 836 N N . ALA A 1 101 ? -10.195 4.749 16.797 1.00 95.75 101 ALA A N 1
ATOM 837 C CA . ALA A 1 101 ? -11.162 3.653 16.864 1.00 95.75 101 ALA A CA 1
ATOM 838 C C . ALA A 1 101 ? -10.723 2.572 17.863 1.00 95.75 101 ALA A C 1
ATOM 840 O O . ALA A 1 101 ? -11.526 2.158 18.700 1.00 95.75 101 ALA A O 1
ATOM 841 N N . PHE A 1 102 ? -9.444 2.197 17.846 1.00 97.25 102 PHE A N 1
ATOM 842 C CA . PHE A 1 102 ? -8.859 1.231 18.771 1.00 97.25 102 PHE A CA 1
ATOM 843 C C . PHE A 1 102 ? -8.950 1.703 20.226 1.00 97.25 102 PHE A C 1
ATOM 845 O O . PHE A 1 102 ? -9.436 0.972 21.086 1.00 97.25 102 PHE A O 1
ATOM 852 N N . SER A 1 103 ? -8.567 2.949 20.520 1.00 96.88 103 SER A N 1
ATOM 853 C CA . SER A 1 103 ? -8.660 3.485 21.884 1.00 96.88 103 SER A CA 1
ATOM 854 C C . SER A 1 103 ? -10.102 3.527 22.398 1.00 96.88 103 SER A C 1
ATOM 856 O O . SER A 1 103 ? -10.355 3.187 23.555 1.00 96.88 103 SER A O 1
ATOM 858 N N . LYS A 1 104 ? -11.069 3.906 21.548 1.00 95.69 104 LYS A N 1
ATOM 859 C CA . LYS A 1 104 ? -12.500 3.882 21.903 1.00 95.69 104 LYS A CA 1
ATOM 860 C C . LYS A 1 104 ? -12.985 2.462 22.175 1.00 95.69 104 LYS A C 1
ATOM 862 O O . LYS A 1 104 ? -13.694 2.245 23.153 1.00 95.69 104 LYS A O 1
ATOM 867 N N . ASN A 1 105 ? -12.584 1.516 21.333 1.00 96.19 105 ASN A N 1
ATOM 868 C CA . ASN A 1 105 ? -12.891 0.105 21.496 1.00 96.19 105 ASN A CA 1
ATOM 869 C C . ASN A 1 105 ? -12.399 -0.422 22.852 1.00 96.19 105 ASN A C 1
ATOM 871 O O . ASN A 1 105 ? -13.199 -0.867 23.674 1.00 96.19 105 ASN A O 1
ATOM 875 N N . GLN A 1 106 ? -11.117 -0.206 23.148 1.00 96.31 106 GLN A N 1
ATOM 876 C CA . GLN A 1 106 ? -10.492 -0.623 24.398 1.00 96.31 106 GLN A CA 1
ATOM 877 C C . GLN A 1 106 ? -11.157 0.013 25.633 1.00 96.31 106 GLN A C 1
ATOM 879 O O . GLN A 1 106 ? -11.291 -0.623 26.680 1.00 96.31 106 GLN A O 1
ATOM 884 N N . ALA A 1 107 ? -11.583 1.278 25.542 1.00 96.06 107 ALA A N 1
ATOM 885 C CA . ALA A 1 107 ? -12.304 1.941 26.626 1.00 96.06 107 ALA A CA 1
ATOM 886 C C . ALA A 1 107 ? -13.663 1.273 26.903 1.00 96.06 107 ALA A C 1
ATOM 888 O O . ALA A 1 107 ? -14.023 1.059 28.063 1.00 96.06 107 ALA A O 1
ATOM 889 N N . VAL A 1 108 ? -14.400 0.908 25.852 1.00 94.50 108 VAL A N 1
ATOM 890 C CA . VAL A 1 108 ? -15.691 0.217 25.972 1.00 94.50 108 VAL A CA 1
ATOM 891 C C . VAL A 1 108 ? -15.515 -1.199 26.519 1.00 94.50 108 VAL A C 1
ATOM 893 O O . VAL A 1 108 ? -16.283 -1.598 27.394 1.00 94.50 108 VAL A O 1
ATOM 896 N N . GLU A 1 109 ? -14.483 -1.927 26.091 1.00 93.44 109 GLU A N 1
ATOM 897 C CA . GLU A 1 109 ? -14.146 -3.247 26.640 1.00 93.44 109 GLU A CA 1
ATOM 898 C C . GLU A 1 109 ? -13.853 -3.185 28.144 1.00 93.44 109 GLU A C 1
ATOM 900 O O . GLU A 1 109 ? -14.405 -3.964 28.924 1.00 93.44 109 GLU A O 1
ATOM 905 N N . LYS A 1 110 ? -13.049 -2.207 28.584 1.00 94.12 110 LYS A N 1
ATOM 906 C CA . LYS A 1 110 ? -12.757 -1.993 30.011 1.00 94.12 110 LYS A CA 1
ATOM 907 C C . LYS A 1 110 ? -14.020 -1.666 30.812 1.00 94.12 110 LYS A C 1
ATOM 909 O O . LYS A 1 110 ? -14.215 -2.207 31.901 1.00 94.12 110 LYS A O 1
ATOM 914 N N . LEU A 1 111 ? -14.904 -0.821 30.274 1.00 93.06 111 LEU A N 1
ATOM 915 C CA . LEU A 1 111 ? -16.193 -0.499 30.900 1.00 93.06 111 LEU A CA 1
ATOM 916 C C . LEU A 1 111 ? -17.105 -1.731 31.004 1.00 93.06 111 LEU A C 1
ATOM 918 O O . LEU A 1 111 ? -17.760 -1.928 32.033 1.00 93.06 111 LEU A O 1
ATOM 922 N N . ALA A 1 1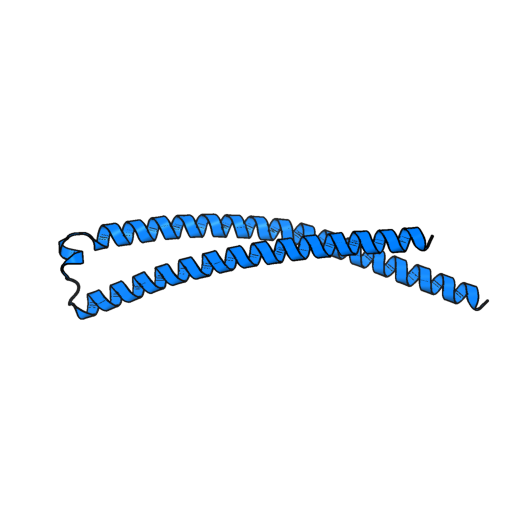12 ? -17.138 -2.573 29.969 1.00 91.31 112 ALA A N 1
ATOM 923 C CA . ALA A 1 112 ? -17.886 -3.829 29.960 1.00 91.31 112 ALA A CA 1
ATOM 924 C C . ALA A 1 112 ? -17.374 -4.810 31.018 1.00 91.31 112 ALA A C 1
ATOM 926 O O . ALA A 1 112 ? -18.175 -5.340 31.796 1.00 91.31 112 ALA A O 1
ATOM 927 N N . ALA A 1 113 ? -16.055 -4.982 31.116 1.00 90.69 113 ALA A N 1
ATOM 928 C CA . ALA A 1 113 ? -15.432 -5.827 32.130 1.00 90.69 113 ALA A CA 1
ATOM 929 C C . ALA A 1 113 ? -15.763 -5.343 33.551 1.00 90.69 113 ALA A C 1
ATOM 931 O O . ALA A 1 113 ? -16.235 -6.121 34.380 1.00 90.69 113 ALA A O 1
ATOM 932 N N . HIS A 1 114 ? -15.614 -4.040 33.811 1.00 90.94 114 HIS A N 1
ATOM 933 C CA . HIS A 1 114 ? -15.900 -3.460 35.124 1.00 90.94 114 HIS A CA 1
ATOM 934 C C . HIS A 1 114 ? -17.380 -3.586 35.518 1.00 90.94 114 HIS A C 1
ATOM 936 O O . HIS A 1 114 ? -17.698 -3.916 36.659 1.00 90.94 114 HIS A O 1
ATOM 942 N N . THR A 1 115 ? -18.303 -3.369 34.576 1.00 89.25 115 THR A N 1
ATOM 943 C CA . THR A 1 115 ? -19.747 -3.513 34.836 1.00 89.25 115 THR A CA 1
ATOM 944 C C . THR A 1 115 ? -20.107 -4.962 35.173 1.00 89.25 115 THR A C 1
ATOM 946 O O . THR A 1 115 ? -20.889 -5.213 36.088 1.00 89.25 115 THR A O 1
ATOM 949 N N . THR A 1 116 ? -19.504 -5.921 34.467 1.00 87.56 116 THR A N 1
ATOM 950 C CA . THR A 1 116 ? -19.724 -7.355 34.702 1.00 87.56 116 THR A CA 1
ATOM 951 C C . THR A 1 116 ? -19.208 -7.776 36.078 1.00 87.56 116 THR A C 1
ATOM 953 O O . THR A 1 116 ? -19.900 -8.490 36.804 1.00 87.56 116 THR A O 1
ATOM 956 N N . GLU A 1 117 ? -18.039 -7.276 36.481 1.00 88.81 117 GLU A N 1
ATOM 957 C CA . GLU A 1 117 ? -17.472 -7.558 37.801 1.00 88.81 117 GLU A CA 1
ATOM 958 C C . GLU A 1 117 ? -18.323 -6.970 38.937 1.00 88.81 117 GLU A C 1
ATOM 960 O O . GLU A 1 117 ? -18.606 -7.649 39.924 1.00 88.81 117 GLU A O 1
ATOM 965 N N . GLN A 1 118 ? -18.826 -5.742 38.782 1.00 88.75 118 GLN A N 1
ATOM 966 C CA . GLN A 1 118 ? -19.732 -5.144 39.768 1.00 88.75 118 GLN A CA 1
ATOM 967 C C . GLN A 1 118 ? -21.038 -5.930 39.926 1.00 88.75 118 GLN A C 1
ATOM 969 O O . GLN A 1 118 ? -21.545 -6.076 41.041 1.00 88.75 118 GLN A O 1
ATOM 974 N N . GLU A 1 119 ? -21.596 -6.445 38.830 1.00 87.00 119 GLU A N 1
ATOM 975 C CA . GLU A 1 119 ? -22.778 -7.304 38.886 1.00 87.00 119 GLU A CA 1
ATOM 976 C C . GLU A 1 119 ? -22.482 -8.649 39.560 1.00 87.00 119 GLU A C 1
ATOM 978 O O . GLU A 1 119 ? -23.313 -9.129 40.333 1.00 87.00 119 GLU A O 1
ATOM 983 N N . ARG A 1 120 ? -21.297 -9.232 39.332 1.00 86.12 120 ARG A N 1
ATOM 984 C CA . ARG A 1 120 ? -20.849 -10.461 40.005 1.00 86.12 120 ARG A CA 1
ATOM 985 C C . ARG A 1 120 ? -20.778 -10.272 41.520 1.00 86.12 120 ARG A C 1
ATOM 987 O O . ARG A 1 120 ? -21.370 -11.060 42.251 1.00 86.12 120 ARG A O 1
ATOM 994 N N . ILE A 1 121 ? -20.133 -9.197 41.978 1.00 88.94 121 ILE A N 1
ATOM 995 C CA . ILE A 1 121 ? -20.007 -8.863 43.406 1.00 88.94 121 ILE A CA 1
ATOM 996 C C . ILE A 1 121 ? -21.385 -8.640 44.044 1.00 88.94 121 ILE A C 1
ATOM 998 O O . ILE A 1 121 ? -21.632 -9.097 45.157 1.00 88.94 121 ILE A O 1
ATOM 1002 N N . ARG A 1 122 ? -22.308 -7.968 43.342 1.00 83.62 122 ARG A N 1
ATOM 1003 C CA . ARG A 1 122 ? -23.679 -7.746 43.836 1.00 83.62 122 ARG A CA 1
ATOM 1004 C C . ARG A 1 122 ? -24.498 -9.026 43.966 1.00 83.62 122 ARG A C 1
ATOM 1006 O O . ARG A 1 122 ? -25.362 -9.069 44.823 1.00 83.62 122 ARG A O 1
ATOM 1013 N N . ARG A 1 123 ? -24.260 -10.037 43.126 1.00 81.75 123 ARG A N 1
ATOM 1014 C CA . ARG A 1 123 ? -24.967 -11.331 43.190 1.00 81.75 123 ARG A CA 1
ATOM 1015 C C . ARG A 1 123 ? -24.438 -12.265 44.283 1.00 81.75 123 ARG A C 1
ATOM 1017 O O . ARG A 1 123 ? -25.084 -13.265 44.566 1.00 81.75 123 ARG A O 1
ATOM 1024 N N . GLN A 1 124 ? -23.262 -11.979 44.842 1.00 79.62 124 GLN A N 1
ATOM 1025 C CA . GLN A 1 124 ? -22.631 -12.762 45.913 1.00 79.62 124 GLN A CA 1
ATOM 1026 C C . GLN A 1 124 ? -22.921 -12.215 47.322 1.00 79.62 124 GLN A C 1
ATOM 1028 O O . GLN A 1 124 ? -22.505 -12.831 48.301 1.00 79.62 124 GLN A O 1
ATOM 1033 N N . ARG A 1 125 ? -23.590 -11.061 47.422 1.00 59.72 125 ARG A N 1
ATOM 1034 C CA . ARG A 1 125 ? -24.084 -10.465 48.670 1.00 59.72 125 ARG A CA 1
ATOM 1035 C C . ARG A 1 125 ? -25.580 -10.698 48.793 1.00 59.72 125 ARG A C 1
ATOM 1037 O O . ARG A 1 125 ? -26.024 -10.870 49.944 1.00 59.72 125 ARG A O 1
#